Protein AF-X1KS24-F1 (afdb_monomer)

Solvent-acce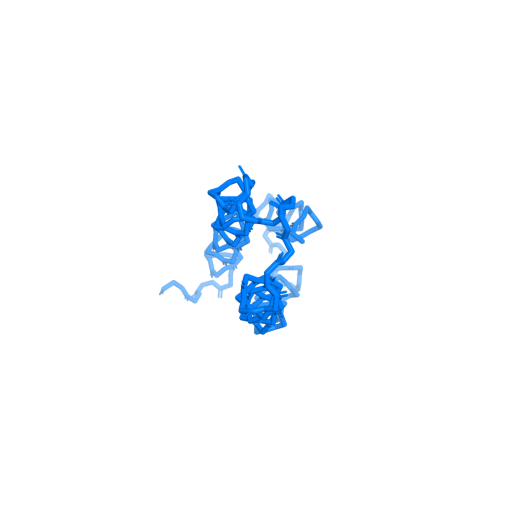ssible surface area (backbone atoms only — not comparable to full-atom values): 4399 Å² total; per-residue (Å²): 90,72,66,37,40,54,37,16,53,50,12,52,79,68,65,34,47,70,49,10,48,56,36,49,69,47,47,64,60,52,53,52,46,51,55,50,52,50,53,53,50,52,51,39,48,76,76,60,39,61,70,52,61,79,42,42,68,61,56,54,49,51,54,49,52,52,49,51,53,38,50,54,20,31,54,48,12,29,54,58,64,70,68,111

Foldseek 3Di:
DVQLLVLLVVCLVVLPLVSLVVLLVCLVVLVVVLVVQVVVLVVCVVVPVPVSVVCVVVSNVVSVVVNVSSVVSNVSSCVSNVND

Secondary structure (DSSP, 8-state):
-HHHHHHHHHHHHHT-HHHHHHHHHHHHHHHHHHHHHHHHHHHHHHTT-HHHHHTHHHHHHHHHHHHHHHHHHHHHHHHHHT--

Mean predicted aligned error: 2.45 Å

Nearest PDB structures (foldseek):
  2i0m-assembly1_A  TM=8.860E-01  e=1.265E-01  Streptococcus pneumoniae TIGR4
  8fkj-assembly1_R  TM=6.973E-01  e=2.646E+00  Saccharomyces cerevisiae
  7tkq-assembly1_6  TM=6.605E-01  e=2.646E+00  Saccharomyces cerevisiae
  7tkg-assembly1_5  TM=6.454E-01  e=2.354E+00  Saccharomyces cerevisiae
  7tk2-assembly1_8  TM=6.387E-01  e=2.496E+00  Saccharomyces cerevisiae

Structure (mmCIF, N/CA/C/O backbone):
data_AF-X1KS24-F1
#
_entry.id   AF-X1KS24-F1
#
loop_
_atom_site.group_PDB
_atom_site.id
_atom_site.type_symbol
_atom_site.label_atom_id
_atom_site.label_alt_id
_atom_site.label_comp_id
_atom_site.label_asym_id
_atom_site.label_entity_id
_atom_site.label_seq_id
_atom_site.pdbx_PDB_ins_code
_atom_site.Cartn_x
_atom_site.Cartn_y
_atom_site.Cartn_z
_atom_site.occupancy
_atom_site.B_iso_or_equiv
_atom_site.auth_seq_id
_atom_site.auth_comp_id
_atom_site.auth_asym_id
_atom_site.auth_atom_id
_atom_site.pdbx_PDB_model_num
ATOM 1 N N . ILE A 1 1 ? -5.507 -2.958 -1.293 1.00 95.50 1 ILE A N 1
ATOM 2 C CA . ILE A 1 1 ? -5.524 -1.494 -1.033 1.00 95.50 1 ILE A CA 1
ATOM 3 C C . ILE A 1 1 ? -6.947 -0.957 -0.949 1.00 95.50 1 ILE A C 1
ATOM 5 O O . ILE A 1 1 ? -7.332 -0.593 0.147 1.00 95.50 1 ILE A O 1
ATOM 9 N N . TYR A 1 2 ? -7.757 -0.979 -2.020 1.00 97.12 2 TYR A N 1
ATOM 10 C CA . TYR A 1 2 ? -9.160 -0.515 -1.963 1.00 97.12 2 TYR A CA 1
ATOM 11 C C . TYR A 1 2 ? -9.962 -1.139 -0.805 1.00 97.12 2 TYR A C 1
ATOM 13 O O . TYR A 1 2 ? -10.576 -0.423 -0.020 1.00 97.12 2 TYR A O 1
ATOM 21 N N . ASN A 1 3 ? -9.870 -2.463 -0.630 1.00 97.69 3 ASN A N 1
ATOM 22 C CA . ASN A 1 3 ? -10.529 -3.151 0.484 1.00 97.69 3 ASN A CA 1
ATOM 23 C C . ASN A 1 3 ? -10.024 -2.689 1.859 1.00 97.69 3 ASN A C 1
ATOM 25 O O . ASN A 1 3 ? -10.828 -2.557 2.771 1.00 97.69 3 ASN A O 1
ATOM 29 N N . ASN A 1 4 ? -8.725 -2.405 2.010 1.00 98.00 4 ASN A N 1
ATOM 30 C CA . ASN A 1 4 ? -8.177 -1.892 3.270 1.00 98.00 4 ASN A CA 1
ATOM 31 C C . ASN A 1 4 ? -8.687 -0.485 3.565 1.00 98.00 4 ASN A C 1
ATOM 33 O O . ASN A 1 4 ? -9.065 -0.220 4.696 1.00 98.00 4 ASN A O 1
ATOM 37 N N . LEU A 1 5 ? -8.764 0.380 2.552 1.00 98.44 5 LEU A N 1
ATOM 38 C CA . LEU A 1 5 ? -9.330 1.718 2.700 1.00 98.44 5 LEU A CA 1
ATOM 39 C C . LEU A 1 5 ? -10.803 1.651 3.116 1.00 98.44 5 LEU A C 1
ATOM 41 O O . LEU A 1 5 ? -11.202 2.273 4.097 1.00 98.44 5 LEU A O 1
ATOM 45 N N . ARG A 1 6 ? -11.604 0.845 2.409 1.00 98.56 6 ARG A N 1
ATOM 46 C CA . ARG A 1 6 ? -13.026 0.659 2.724 1.00 98.56 6 ARG A CA 1
ATOM 47 C C . ARG A 1 6 ? -13.223 0.091 4.132 1.00 98.56 6 ARG A C 1
ATOM 49 O O . ARG A 1 6 ? -14.069 0.588 4.869 1.00 98.56 6 ARG A O 1
ATOM 56 N N . SER A 1 7 ? -12.438 -0.917 4.509 1.00 98.50 7 SER A N 1
ATOM 57 C CA . SER A 1 7 ? -12.490 -1.523 5.842 1.00 98.50 7 SER A CA 1
ATOM 58 C C . SER A 1 7 ? -12.007 -0.572 6.934 1.00 98.50 7 SER A C 1
ATOM 60 O O . SER A 1 7 ? -12.604 -0.554 7.998 1.00 98.50 7 SER A O 1
ATOM 62 N N . ALA A 1 8 ? -10.984 0.251 6.692 1.00 98.62 8 ALA A N 1
ATOM 63 C CA . ALA A 1 8 ? -10.509 1.235 7.665 1.00 98.62 8 ALA A CA 1
ATOM 64 C C . ALA A 1 8 ? -11.573 2.304 7.951 1.00 98.62 8 ALA A C 1
ATOM 66 O O . ALA A 1 8 ? -11.843 2.610 9.109 1.00 98.62 8 ALA A O 1
ATOM 67 N N . ILE A 1 9 ? -12.229 2.817 6.903 1.00 98.56 9 ILE A N 1
ATOM 68 C CA . ILE A 1 9 ? -13.340 3.772 7.035 1.00 98.56 9 ILE A CA 1
ATOM 69 C C . ILE A 1 9 ? -14.516 3.130 7.782 1.00 98.56 9 ILE A C 1
ATOM 71 O O . ILE A 1 9 ? -15.059 3.734 8.704 1.00 98.56 9 ILE A O 1
ATOM 75 N N . GLY A 1 10 ? -14.891 1.898 7.417 1.00 98.62 10 GLY A N 1
ATOM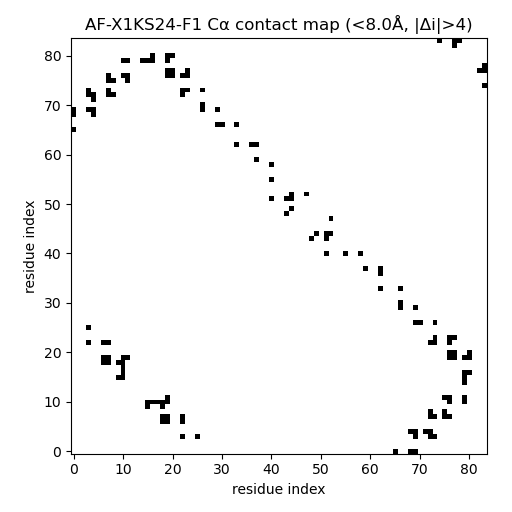 76 C CA . GLY A 1 10 ? -15.965 1.161 8.090 1.00 98.62 10 GLY A CA 1
ATOM 77 C C . GLY A 1 10 ? -15.660 0.884 9.564 1.00 98.62 10 GLY A C 1
ATOM 78 O O . GLY A 1 10 ? -16.503 1.131 10.423 1.00 98.62 10 GLY A O 1
ATOM 79 N N . ALA A 1 11 ? -14.436 0.445 9.862 1.00 98.62 11 ALA A N 1
ATOM 80 C CA . ALA A 1 11 ? -13.971 0.200 11.220 1.00 98.62 11 ALA A CA 1
ATOM 81 C C . ALA A 1 11 ? -14.008 1.471 12.070 1.00 98.62 11 ALA A C 1
ATOM 83 O O . ALA A 1 11 ? -14.451 1.428 13.211 1.00 98.62 11 ALA A O 1
ATOM 84 N N . PHE A 1 12 ? -13.599 2.609 11.505 1.00 98.44 12 PHE A N 1
ATOM 85 C CA . PHE A 1 12 ? -13.652 3.894 12.193 1.00 98.44 12 PHE A CA 1
ATOM 86 C C . PHE A 1 12 ? -15.088 4.348 12.470 1.00 98.44 12 PHE A C 1
ATOM 88 O O . PHE A 1 12 ? -15.416 4.695 13.603 1.00 98.44 12 PHE A O 1
ATOM 95 N N . ALA A 1 13 ? -15.967 4.292 11.466 1.00 98.50 13 ALA A N 1
ATOM 96 C CA . ALA A 1 13 ? -17.360 4.715 11.608 1.00 98.50 13 ALA A CA 1
ATOM 97 C C . ALA A 1 13 ? -18.139 3.882 12.641 1.00 98.50 13 ALA A C 1
ATOM 99 O O . ALA A 1 13 ? -19.003 4.413 13.332 1.00 98.50 13 ALA A O 1
ATOM 100 N N . LEU A 1 14 ? -17.829 2.586 12.749 1.00 98.25 14 LEU A N 1
ATOM 101 C CA . LEU A 1 14 ? -18.529 1.643 13.629 1.00 98.25 14 LEU A CA 1
ATOM 102 C C . LEU A 1 14 ? -17.772 1.323 14.924 1.00 98.25 14 LEU A C 1
ATOM 104 O O . LEU A 1 14 ? -18.262 0.528 15.721 1.00 98.25 14 LEU A O 1
ATOM 108 N N . GLN A 1 15 ? -16.581 1.897 15.122 1.00 97.69 15 GLN A N 1
ATOM 109 C CA . GLN A 1 15 ? -15.656 1.528 16.204 1.00 97.69 15 GLN A CA 1
ATOM 110 C C . GLN A 1 15 ? -15.354 0.012 16.247 1.00 97.69 15 GLN A C 1
ATOM 112 O O . GLN A 1 15 ? -15.155 -0.582 17.307 1.00 97.69 15 GLN A O 1
ATOM 117 N N . ASP A 1 16 ? -15.316 -0.638 15.079 1.00 98.56 16 ASP A N 1
ATOM 118 C CA . ASP A 1 16 ? -15.099 -2.082 14.963 1.00 98.56 16 ASP A CA 1
ATOM 119 C C . ASP A 1 16 ? -13.602 -2.416 15.028 1.00 98.56 16 ASP A C 1
ATOM 121 O O . ASP A 1 16 ? -12.870 -2.381 14.032 1.00 98.56 16 ASP A O 1
ATOM 125 N N . GLN A 1 17 ? -13.151 -2.804 16.221 1.00 98.31 17 GLN A N 1
ATOM 126 C CA . GLN A 1 17 ? -11.762 -3.190 16.463 1.00 98.31 17 GLN A CA 1
ATOM 127 C C . GLN A 1 17 ? -11.322 -4.432 15.682 1.00 98.31 17 GLN A C 1
ATOM 129 O O . GLN A 1 17 ? -10.154 -4.531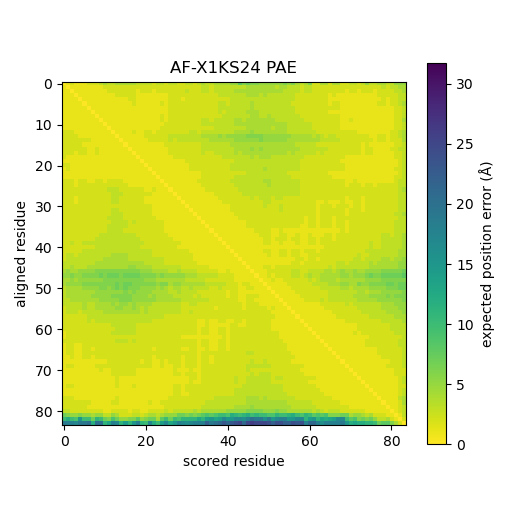 15.305 1.00 98.31 17 GLN A O 1
ATOM 134 N N . ARG A 1 18 ? -12.223 -5.383 15.403 1.00 98.19 18 ARG A N 1
ATOM 135 C CA . ARG A 1 18 ? -11.866 -6.595 14.647 1.00 98.19 18 ARG A CA 1
ATOM 136 C C . ARG A 1 18 ? -11.618 -6.252 13.187 1.00 98.19 18 ARG A C 1
ATOM 138 O O . ARG A 1 18 ? -10.676 -6.764 12.584 1.00 98.19 18 ARG A O 1
ATOM 145 N N . MET A 1 19 ? -12.449 -5.384 12.614 1.00 98.44 19 MET A N 1
ATOM 146 C CA . MET A 1 19 ? -12.262 -4.892 11.252 1.00 98.44 19 MET A CA 1
ATOM 147 C C . MET A 1 19 ? -10.990 -4.046 11.133 1.00 98.44 19 MET A C 1
ATOM 149 O O . MET A 1 19 ? -10.233 -4.237 10.181 1.00 98.44 19 MET A O 1
ATOM 153 N N . ALA A 1 20 ? -10.710 -3.186 12.117 1.00 98.56 20 ALA A N 1
ATOM 154 C CA . ALA A 1 20 ? -9.459 -2.434 12.181 1.00 98.56 20 ALA A CA 1
ATOM 155 C C . ALA A 1 20 ? -8.238 -3.364 12.265 1.00 98.56 20 ALA A C 1
ATOM 157 O O . ALA A 1 20 ? -7.300 -3.215 11.483 1.00 98.56 20 ALA A O 1
ATOM 158 N N . GLN A 1 21 ? -8.268 -4.376 13.137 1.00 98.44 21 GLN A N 1
ATOM 159 C CA . GLN A 1 21 ? -7.158 -5.320 13.277 1.00 98.44 21 GLN A CA 1
ATOM 160 C C . GLN A 1 21 ? -6.867 -6.056 11.962 1.00 98.44 21 GLN A C 1
ATOM 162 O O . GLN A 1 21 ? -5.711 -6.140 11.562 1.00 98.44 21 GLN A O 1
ATOM 167 N N . LYS A 1 22 ? -7.897 -6.458 11.205 1.00 98.00 22 LYS A N 1
ATOM 168 C CA . LYS A 1 22 ? -7.704 -7.042 9.865 1.00 98.00 22 LYS A CA 1
ATOM 169 C C . LYS A 1 22 ? -6.971 -6.108 8.901 1.00 98.00 22 LYS A C 1
ATOM 171 O O . LYS A 1 22 ? -6.207 -6.586 8.071 1.00 98.00 22 LYS A O 1
ATOM 176 N N . VAL A 1 23 ? -7.201 -4.794 8.971 1.00 98.44 23 VAL A N 1
ATOM 177 C CA . VAL A 1 23 ? -6.470 -3.818 8.142 1.00 98.44 23 VAL A CA 1
ATOM 178 C C . VAL A 1 23 ? -5.006 -3.726 8.574 1.00 98.44 23 VAL A C 1
ATOM 180 O O . VAL A 1 23 ? -4.125 -3.683 7.715 1.00 98.44 23 VAL A O 1
ATOM 183 N N . ILE A 1 24 ? -4.746 -3.733 9.885 1.00 98.44 24 ILE A N 1
ATOM 184 C CA . ILE A 1 24 ? -3.394 -3.719 10.463 1.00 98.44 24 ILE A CA 1
ATOM 185 C C . ILE A 1 24 ? -2.606 -4.950 10.001 1.00 98.44 24 ILE A C 1
ATOM 187 O O . ILE A 1 24 ? -1.496 -4.807 9.493 1.00 98.44 24 ILE A O 1
ATOM 191 N N . ASP A 1 25 ? -3.208 -6.137 10.078 1.00 97.94 25 ASP A N 1
ATOM 192 C CA . ASP A 1 25 ? -2.563 -7.410 9.730 1.00 97.94 25 ASP A CA 1
ATOM 193 C C . ASP A 1 25 ? -2.177 -7.498 8.239 1.00 97.94 25 ASP A C 1
ATOM 195 O O . ASP A 1 25 ? -1.266 -8.227 7.857 1.00 97.94 25 ASP A O 1
ATOM 199 N N . GLN A 1 26 ? -2.833 -6.725 7.366 1.00 97.81 26 GLN A N 1
ATOM 200 C CA . GLN A 1 26 ? -2.505 -6.672 5.936 1.00 97.81 26 GLN A CA 1
ATOM 201 C C . GLN A 1 26 ? -1.265 -5.823 5.617 1.00 97.81 26 GLN A C 1
ATOM 203 O O . GLN A 1 26 ? -0.802 -5.835 4.472 1.00 97.81 26 GLN A O 1
ATOM 208 N N . LYS A 1 27 ? -0.734 -5.062 6.583 1.00 95.12 27 LYS A N 1
ATOM 209 C CA . LYS A 1 27 ? 0.398 -4.149 6.369 1.00 95.12 27 LYS A CA 1
ATOM 210 C C . LYS A 1 27 ? 1.628 -4.879 5.837 1.00 95.12 27 LYS A C 1
ATOM 212 O O . LYS A 1 27 ? 2.140 -4.494 4.790 1.00 95.12 27 LYS A O 1
ATOM 217 N N . GLU A 1 28 ? 2.050 -5.942 6.514 1.00 96.56 28 GLU A N 1
ATOM 218 C CA . GLU A 1 28 ? 3.271 -6.678 6.171 1.00 96.56 28 GLU A CA 1
ATOM 219 C C . GLU A 1 28 ? 3.200 -7.271 4.758 1.00 96.56 2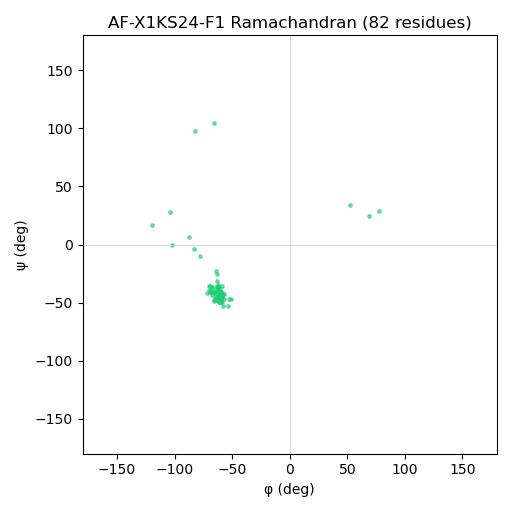8 GLU A C 1
ATOM 221 O O . GLU A 1 28 ? 4.124 -7.124 3.957 1.00 96.56 28 GLU A O 1
ATOM 226 N N . TYR A 1 29 ? 2.056 -7.861 4.404 1.00 97.62 29 TYR A N 1
ATOM 227 C CA . TYR A 1 29 ? 1.836 -8.379 3.058 1.00 97.62 29 TYR A CA 1
ATOM 228 C C . TYR A 1 29 ? 1.959 -7.278 1.993 1.00 97.62 29 TYR A C 1
ATOM 230 O O . TYR A 1 29 ? 2.634 -7.472 0.980 1.00 97.62 29 TYR A O 1
ATOM 238 N N . ILE A 1 30 ? 1.356 -6.107 2.216 1.00 97.31 30 ILE A N 1
ATOM 239 C CA . ILE A 1 30 ? 1.394 -5.002 1.248 1.00 97.31 30 ILE A CA 1
ATOM 240 C C . ILE A 1 30 ? 2.795 -4.388 1.144 1.00 97.31 30 ILE A C 1
ATOM 242 O O . ILE A 1 30 ? 3.216 -4.049 0.037 1.00 97.31 30 ILE A O 1
ATOM 246 N N . ASP A 1 31 ? 3.537 -4.305 2.247 1.00 97.00 31 ASP A N 1
ATOM 247 C CA . ASP A 1 31 ? 4.941 -3.878 2.250 1.00 97.00 31 ASP A CA 1
ATOM 248 C C . ASP A 1 31 ? 5.804 -4.849 1.435 1.00 97.00 31 ASP A C 1
ATOM 250 O O . ASP A 1 31 ? 6.563 -4.437 0.558 1.00 97.00 31 ASP A O 1
ATOM 254 N N . SER A 1 32 ? 5.619 -6.157 1.636 1.00 98.06 32 SER A N 1
ATOM 255 C CA . SER A 1 32 ? 6.328 -7.180 0.859 1.00 98.06 32 SER A CA 1
ATOM 256 C C . SER A 1 32 ? 6.011 -7.096 -0.642 1.00 98.06 32 SER A C 1
ATOM 258 O O . SER A 1 32 ? 6.894 -7.268 -1.492 1.00 98.06 32 SER A O 1
ATOM 260 N N . LEU A 1 33 ? 4.754 -6.789 -0.983 1.00 97.81 33 LEU A N 1
ATOM 261 C CA . LEU A 1 33 ? 4.302 -6.659 -2.360 1.00 97.81 33 LEU A CA 1
ATOM 262 C C . LEU A 1 33 ? 4.912 -5.423 -3.029 1.00 97.81 33 LEU A C 1
ATOM 264 O O . LEU A 1 33 ? 5.337 -5.511 -4.180 1.00 97.81 33 LEU A O 1
ATOM 268 N N . GLU A 1 34 ? 5.006 -4.301 -2.319 1.00 97.81 34 GLU A N 1
ATOM 269 C CA . GLU A 1 34 ? 5.661 -3.085 -2.807 1.00 97.81 34 GLU A CA 1
ATOM 270 C C . GLU A 1 34 ? 7.137 -3.341 -3.151 1.00 97.81 34 GLU A C 1
ATOM 272 O O . GLU A 1 34 ? 7.561 -3.070 -4.281 1.00 97.81 34 GLU A O 1
ATOM 277 N N . ILE A 1 35 ? 7.880 -3.993 -2.251 1.00 98.19 35 ILE A N 1
ATOM 278 C CA . ILE A 1 35 ? 9.277 -4.386 -2.483 1.00 98.19 35 ILE A CA 1
ATOM 279 C C . ILE A 1 35 ? 9.386 -5.301 -3.709 1.00 98.19 35 ILE A C 1
ATOM 281 O O . ILE A 1 35 ? 10.250 -5.104 -4.572 1.00 98.19 35 ILE A O 1
ATOM 285 N N . LYS A 1 36 ? 8.506 -6.304 -3.821 1.00 98.56 36 LYS A N 1
ATOM 286 C CA . LYS A 1 36 ? 8.494 -7.241 -4.952 1.00 98.56 36 LYS A CA 1
ATOM 287 C C . LYS A 1 36 ? 8.236 -6.525 -6.280 1.00 98.56 36 LYS A C 1
ATOM 289 O O . LYS A 1 36 ? 8.922 -6.806 -7.265 1.00 98.56 36 LYS A O 1
ATOM 294 N N . LEU A 1 37 ? 7.279 -5.599 -6.318 1.00 98.50 37 LEU A N 1
ATOM 295 C CA . LEU A 1 37 ? 6.933 -4.848 -7.525 1.00 98.50 37 LEU A CA 1
ATOM 296 C C . LEU A 1 37 ? 8.075 -3.928 -7.967 1.00 98.50 37 LEU A C 1
ATOM 298 O O . LEU A 1 37 ? 8.398 -3.901 -9.156 1.00 98.50 37 LEU A O 1
ATOM 302 N N . ARG A 1 38 ? 8.749 -3.256 -7.025 1.00 98.44 38 ARG A N 1
ATOM 303 C CA . ARG A 1 38 ? 9.947 -2.459 -7.330 1.00 98.44 38 ARG A CA 1
ATOM 304 C C . ARG A 1 38 ? 11.074 -3.303 -7.898 1.00 98.44 38 ARG A C 1
ATOM 306 O O . ARG A 1 38 ? 11.612 -2.961 -8.946 1.00 98.44 38 ARG A O 1
ATOM 313 N N . LYS A 1 39 ? 11.405 -4.425 -7.249 1.00 98.50 39 LYS A N 1
ATOM 314 C CA . LYS A 1 39 ? 12.448 -5.346 -7.729 1.00 98.50 39 LYS A CA 1
ATOM 315 C C . LYS A 1 39 ? 12.127 -5.868 -9.126 1.00 98.50 39 LYS A C 1
ATOM 317 O O . LYS A 1 39 ? 12.998 -5.886 -9.990 1.00 98.50 39 LYS A O 1
ATOM 322 N N . SER A 1 40 ? 10.869 -6.234 -9.369 1.00 98.38 40 SER A N 1
ATOM 323 C CA . SER A 1 40 ? 10.410 -6.653 -10.694 1.00 98.38 40 SER A CA 1
ATOM 324 C C . SER A 1 40 ? 10.588 -5.544 -11.735 1.00 98.38 40 SER A C 1
ATOM 326 O O . SER A 1 40 ? 11.068 -5.818 -12.833 1.00 98.38 40 SER A O 1
ATOM 328 N N . HIS A 1 41 ? 10.249 -4.295 -11.402 1.00 98.31 41 HIS A N 1
ATOM 329 C CA . HIS A 1 41 ? 10.440 -3.164 -12.306 1.00 98.31 41 HIS A CA 1
ATOM 330 C C . HIS A 1 41 ? 11.923 -2.900 -12.600 1.00 98.31 41 HIS A C 1
ATOM 332 O O . HIS A 1 41 ? 12.292 -2.812 -13.767 1.00 98.31 41 HIS A O 1
ATOM 338 N N . ILE A 1 42 ? 12.780 -2.882 -11.575 1.00 98.19 42 ILE A N 1
ATOM 339 C CA . ILE A 1 42 ? 14.237 -2.738 -11.730 1.00 98.19 42 ILE A CA 1
ATOM 340 C C . ILE A 1 42 ? 14.8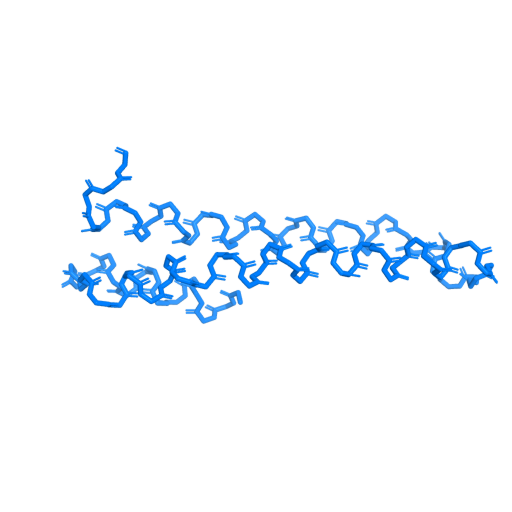00 -3.846 -12.626 1.00 98.19 42 ILE A C 1
ATOM 342 O O . ILE A 1 42 ? 15.580 -3.567 -13.529 1.00 98.19 42 ILE A O 1
ATOM 346 N N . ASN A 1 43 ? 14.355 -5.094 -12.451 1.00 98.50 43 ASN A N 1
ATOM 347 C CA . ASN A 1 43 ? 14.786 -6.189 -13.316 1.00 98.50 43 ASN A CA 1
ATOM 348 C C . ASN A 1 43 ? 14.405 -5.954 -14.789 1.00 98.50 43 ASN A C 1
ATOM 350 O O . ASN A 1 43 ? 15.221 -6.200 -15.672 1.00 98.50 43 ASN A O 1
ATOM 354 N N . ARG A 1 44 ? 13.200 -5.427 -15.065 1.00 98.31 44 ARG A N 1
ATOM 355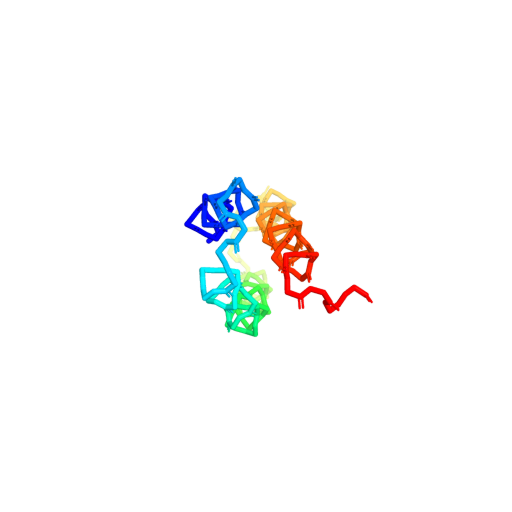 C CA . ARG A 1 44 ? 12.796 -5.052 -16.434 1.00 98.31 44 ARG A CA 1
ATOM 356 C C . ARG A 1 44 ? 13.676 -3.945 -17.018 1.00 98.31 44 ARG A C 1
ATOM 358 O O . ARG A 1 44 ? 13.955 -3.973 -18.213 1.00 98.31 44 ARG A O 1
ATOM 365 N N . LEU A 1 45 ? 14.118 -2.993 -16.195 1.00 98.19 45 LEU A N 1
ATOM 366 C CA . LEU A 1 45 ? 15.052 -1.948 -16.624 1.00 98.19 45 LEU A CA 1
ATOM 367 C C . LEU A 1 45 ? 16.437 -2.529 -16.942 1.00 98.19 45 LEU A C 1
ATOM 369 O O . LEU A 1 45 ? 16.994 -2.201 -17.987 1.00 98.19 45 LEU A O 1
ATOM 373 N N . ASN A 1 46 ? 16.945 -3.431 -16.097 1.00 98.25 46 ASN A N 1
ATOM 374 C CA . ASN A 1 46 ? 18.261 -4.056 -16.263 1.00 98.25 46 ASN A CA 1
ATOM 375 C C . ASN A 1 46 ? 18.370 -4.891 -17.546 1.00 98.25 46 ASN A C 1
ATOM 377 O O . ASN A 1 46 ? 19.421 -4.892 -18.177 1.00 98.25 46 ASN A O 1
ATOM 381 N N . ILE A 1 47 ? 17.295 -5.577 -17.950 1.00 98.19 47 ILE A N 1
ATOM 382 C CA . ILE A 1 47 ? 17.262 -6.355 -19.203 1.00 98.19 47 ILE A CA 1
ATOM 383 C C . ILE A 1 47 ? 16.846 -5.518 -20.428 1.00 98.19 47 ILE A C 1
ATOM 385 O O . ILE A 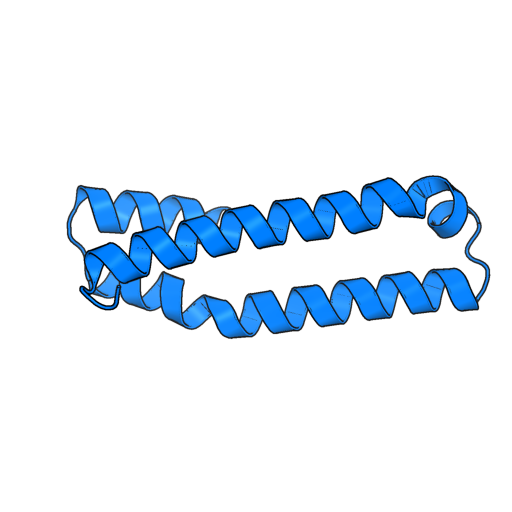1 47 ? 16.643 -6.071 -21.504 1.00 98.19 47 ILE A O 1
ATOM 389 N N . GLY A 1 48 ? 16.688 -4.198 -20.276 1.00 97.31 48 GLY A N 1
ATOM 390 C CA . GLY A 1 48 ? 16.460 -3.285 -21.398 1.00 97.31 48 GLY A CA 1
ATOM 391 C C . GLY A 1 48 ? 15.039 -3.268 -21.970 1.00 97.31 48 GLY A C 1
ATOM 392 O O . GLY A 1 48 ? 14.873 -2.975 -23.151 1.00 97.31 48 GLY A O 1
ATOM 393 N N . VAL A 1 49 ? 13.995 -3.561 -21.180 1.00 98.19 49 VAL A N 1
ATOM 394 C CA . VAL A 1 49 ? 12.606 -3.479 -21.675 1.00 98.19 49 VAL A CA 1
ATOM 395 C C . VAL A 1 49 ? 12.248 -2.024 -22.003 1.00 98.19 49 VAL A C 1
ATOM 397 O O . VAL A 1 49 ? 11.946 -1.233 -21.106 1.00 98.19 49 VAL A O 1
ATOM 400 N N . GLU A 1 50 ? 12.212 -1.691 -23.294 1.00 97.62 50 GLU A N 1
ATOM 401 C CA . GLU A 1 50 ? 12.026 -0.328 -23.815 1.00 97.62 50 GLU A CA 1
ATOM 402 C C . GLU A 1 50 ? 10.784 0.377 -23.240 1.00 97.62 50 GLU A C 1
ATOM 404 O O . GLU A 1 50 ? 10.864 1.505 -22.752 1.00 97.62 50 GLU A O 1
ATOM 409 N N . LEU A 1 51 ? 9.631 -0.305 -23.213 1.00 96.75 51 LEU A N 1
ATOM 410 C CA . LEU A 1 51 ? 8.403 0.255 -22.637 1.00 96.75 51 LEU A CA 1
ATOM 411 C C . LEU A 1 51 ? 8.548 0.559 -21.140 1.00 96.75 51 LEU A C 1
ATOM 413 O O . LEU A 1 51 ? 8.023 1.567 -20.672 1.00 96.75 51 LEU A O 1
ATOM 417 N N . SER A 1 52 ? 9.270 -0.278 -20.385 1.00 97.50 52 SER A N 1
ATOM 418 C CA . SER A 1 52 ? 9.508 -0.033 -18.954 1.00 97.50 52 SER A CA 1
ATOM 419 C C . SER A 1 52 ? 10.437 1.158 -18.737 1.00 97.50 52 SER A C 1
ATOM 421 O O . SER A 1 52 ? 10.213 1.915 -17.800 1.00 97.50 52 SER A O 1
ATOM 423 N N . GLN A 1 53 ? 11.429 1.368 -19.607 1.00 97.62 53 GLN A N 1
ATOM 424 C CA . GLN A 1 53 ? 12.301 2.545 -19.552 1.00 97.62 53 GLN A CA 1
ATOM 425 C C . GLN A 1 53 ? 11.516 3.831 -19.840 1.00 97.62 53 GLN A C 1
ATOM 427 O O . GLN A 1 53 ? 11.569 4.773 -19.052 1.00 97.62 53 GLN A O 1
ATOM 432 N N . LYS A 1 54 ? 10.709 3.839 -20.911 1.00 98.38 54 LYS A N 1
ATOM 433 C CA . LYS A 1 54 ? 9.880 4.990 -21.315 1.00 98.38 54 LYS A CA 1
ATOM 434 C C . LYS A 1 54 ? 8.808 5.371 -20.288 1.00 98.38 54 LYS A C 1
ATOM 436 O O . LYS A 1 54 ? 8.376 6.517 -20.258 1.00 98.38 54 LYS A O 1
ATOM 441 N N . THR A 1 55 ? 8.368 4.427 -19.453 1.00 98.12 55 THR A N 1
ATOM 442 C CA . THR A 1 55 ? 7.257 4.616 -18.497 1.00 98.12 55 THR A CA 1
ATOM 443 C C . THR A 1 55 ? 7.662 4.424 -17.031 1.00 98.12 55 THR A C 1
ATOM 445 O O . THR A 1 55 ? 6.797 4.246 -16.169 1.00 98.12 55 THR A O 1
ATOM 448 N N . SER A 1 56 ? 8.965 4.450 -16.732 1.00 97.81 56 SER A N 1
ATOM 449 C CA . SER A 1 56 ? 9.512 4.137 -15.403 1.00 97.81 56 SER A CA 1
ATOM 450 C C . SER A 1 56 ? 8.934 5.024 -14.295 1.00 97.81 56 SER A C 1
ATOM 452 O O . SER A 1 56 ? 8.444 4.512 -13.286 1.00 97.81 56 SER A O 1
ATOM 454 N N . GLY A 1 57 ? 8.882 6.343 -14.523 1.00 97.94 57 GLY A N 1
ATOM 455 C CA . GLY A 1 57 ? 8.321 7.296 -13.559 1.00 97.94 57 GLY A CA 1
ATOM 456 C C . GLY A 1 57 ? 6.897 6.926 -13.134 1.00 97.94 57 GLY A C 1
ATOM 457 O O . GLY A 1 57 ? 6.643 6.702 -11.955 1.00 97.94 57 GLY A O 1
ATOM 458 N N . VAL A 1 58 ? 6.001 6.713 -14.103 1.00 98.00 58 VAL A N 1
ATOM 459 C CA . VAL A 1 58 ? 4.593 6.359 -13.839 1.00 98.00 58 VAL A CA 1
ATOM 460 C C . VAL A 1 58 ? 4.458 5.027 -13.092 1.00 98.00 58 VAL A C 1
ATOM 462 O O . VAL A 1 58 ? 3.605 4.900 -12.215 1.00 98.00 58 VAL A O 1
ATOM 465 N N . HIS A 1 59 ? 5.299 4.032 -13.391 1.00 97.81 59 HIS A N 1
ATOM 466 C CA . HIS A 1 59 ? 5.293 2.760 -12.659 1.00 97.81 59 HIS A CA 1
ATOM 467 C C . HIS A 1 59 ? 5.624 2.951 -11.178 1.00 97.81 59 HIS A C 1
ATOM 469 O O . HIS A 1 59 ? 4.940 2.404 -10.309 1.00 97.81 59 HIS A O 1
ATOM 475 N N . LEU A 1 60 ? 6.685 3.707 -10.891 1.00 98.19 60 LEU A N 1
ATOM 476 C CA . LEU A 1 60 ? 7.138 3.949 -9.526 1.00 98.19 60 LEU A CA 1
ATOM 477 C C . LEU A 1 60 ? 6.164 4.849 -8.761 1.00 98.19 60 LEU A C 1
ATOM 479 O O . LEU A 1 60 ? 5.875 4.571 -7.597 1.00 98.19 60 LEU A O 1
ATOM 483 N N . ASP A 1 61 ? 5.603 5.860 -9.421 1.00 98.50 61 ASP A N 1
ATOM 484 C CA . ASP A 1 61 ? 4.593 6.745 -8.844 1.00 98.50 61 ASP A CA 1
ATOM 485 C C . ASP A 1 61 ? 3.318 5.987 -8.482 1.00 98.50 61 ASP A C 1
ATOM 487 O O . ASP A 1 61 ? 2.781 6.166 -7.388 1.00 98.50 61 ASP A O 1
ATOM 491 N N . LEU A 1 62 ? 2.864 5.072 -9.343 1.00 98.12 62 LEU A N 1
ATOM 492 C CA . LEU A 1 62 ? 1.698 4.247 -9.049 1.00 98.12 62 LEU A CA 1
ATOM 493 C C . LEU A 1 62 ? 1.931 3.375 -7.809 1.00 98.12 62 LEU A C 1
ATOM 495 O O . LEU A 1 62 ? 1.077 3.333 -6.923 1.00 98.12 62 LEU A O 1
ATOM 499 N N . ILE A 1 63 ? 3.094 2.724 -7.708 1.00 98.19 63 ILE A N 1
ATOM 500 C CA . ILE A 1 63 ? 3.467 1.933 -6.525 1.00 98.19 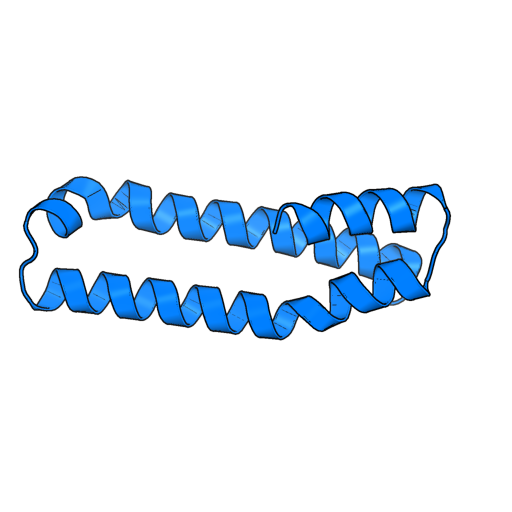63 ILE A CA 1
ATOM 501 C C . ILE A 1 63 ? 3.491 2.823 -5.271 1.00 98.19 63 ILE A C 1
ATOM 503 O O . ILE A 1 63 ? 2.913 2.449 -4.248 1.00 98.19 63 ILE A O 1
ATOM 507 N N . ASN A 1 64 ? 4.092 4.015 -5.356 1.00 97.69 64 ASN A N 1
ATOM 508 C CA . ASN A 1 64 ? 4.157 4.982 -4.256 1.00 97.69 64 ASN A CA 1
ATOM 509 C C . ASN A 1 64 ? 2.766 5.410 -3.774 1.00 97.69 64 ASN A C 1
ATOM 511 O O . ASN A 1 64 ? 2.488 5.391 -2.576 1.00 97.69 64 ASN A O 1
ATOM 515 N N . ILE A 1 65 ? 1.882 5.801 -4.693 1.00 98.38 65 ILE A N 1
ATOM 516 C CA . ILE A 1 65 ? 0.530 6.274 -4.364 1.00 98.38 65 ILE A CA 1
ATOM 517 C C . ILE A 1 65 ? -0.276 5.151 -3.713 1.00 98.38 65 ILE A C 1
ATOM 519 O O . ILE A 1 65 ? -0.905 5.351 -2.674 1.00 98.38 65 ILE A O 1
ATOM 523 N N . LEU A 1 66 ? -0.209 3.949 -4.283 1.00 98.12 66 LEU A N 1
ATOM 524 C CA . LEU A 1 66 ? -0.862 2.760 -3.750 1.00 98.12 66 LEU A CA 1
ATOM 525 C C . LEU A 1 66 ? -0.380 2.432 -2.327 1.00 98.12 66 LEU A C 1
ATOM 527 O O . LEU A 1 66 ? -1.200 2.191 -1.434 1.00 98.12 66 LEU A O 1
ATOM 531 N N . LYS A 1 67 ? 0.933 2.494 -2.090 1.00 97.56 67 LYS A N 1
ATOM 532 C CA . LYS A 1 67 ? 1.524 2.323 -0.761 1.00 97.56 67 LYS A CA 1
ATOM 533 C C . LYS A 1 67 ? 1.000 3.364 0.229 1.00 97.56 67 LYS A C 1
ATOM 535 O O . LYS A 1 67 ? 0.520 2.991 1.297 1.00 97.56 67 LYS A O 1
ATOM 540 N N . ARG A 1 68 ? 1.014 4.645 -0.152 1.00 98.31 68 ARG A N 1
ATOM 541 C CA . ARG A 1 68 ? 0.552 5.762 0.689 1.00 98.31 68 ARG A CA 1
ATOM 542 C C . ARG A 1 68 ? -0.918 5.633 1.083 1.00 98.31 68 ARG A C 1
ATOM 544 O O . ARG A 1 68 ? -1.250 5.824 2.247 1.00 98.31 68 ARG A O 1
ATOM 551 N N . ILE A 1 69 ? -1.795 5.255 0.149 1.00 98.31 69 ILE A N 1
ATOM 552 C CA . ILE A 1 69 ? -3.215 4.999 0.456 1.00 98.31 69 ILE A CA 1
ATOM 553 C C . ILE A 1 69 ? -3.342 3.887 1.504 1.00 98.31 69 ILE A C 1
ATOM 555 O O . ILE A 1 69 ? -4.141 3.994 2.440 1.00 98.31 69 ILE A O 1
ATOM 559 N N . ASN A 1 70 ? -2.551 2.819 1.375 1.00 98.25 70 ASN A N 1
ATOM 560 C CA . ASN A 1 70 ? -2.572 1.745 2.359 1.00 98.25 70 ASN A CA 1
ATOM 561 C C . ASN A 1 70 ? -2.031 2.178 3.726 1.00 98.25 70 ASN A C 1
ATOM 563 O O . ASN A 1 70 ? -2.567 1.754 4.743 1.00 98.25 70 ASN A O 1
ATOM 567 N N . ASP A 1 71 ? -1.012 3.032 3.758 1.00 98.44 71 ASP A N 1
ATOM 568 C CA . ASP A 1 71 ? -0.443 3.552 5.003 1.00 98.44 71 ASP A CA 1
ATOM 569 C C . ASP A 1 71 ? -1.430 4.444 5.747 1.00 98.44 71 ASP A C 1
ATOM 571 O O . ASP A 1 71 ? -1.607 4.283 6.949 1.00 98.44 71 ASP A O 1
ATOM 575 N N . HIS A 1 72 ? -2.171 5.292 5.034 1.00 98.38 72 HIS A N 1
ATOM 576 C CA . HIS A 1 72 ? -3.274 6.037 5.638 1.00 98.38 72 HIS A CA 1
ATOM 577 C C . HIS A 1 72 ? -4.381 5.112 6.161 1.00 98.38 72 HIS A C 1
ATOM 579 O O . HIS A 1 72 ? -4.889 5.325 7.260 1.00 98.38 72 HIS A O 1
ATOM 585 N N . SER A 1 73 ? -4.717 4.050 5.420 1.00 98.56 73 SER A N 1
ATOM 586 C CA . SER A 1 73 ? -5.693 3.046 5.877 1.00 98.56 73 SER A CA 1
ATOM 587 C C . SER A 1 73 ? -5.228 2.360 7.170 1.00 98.56 73 SER A C 1
ATOM 589 O O . SER A 1 73 ? -6.020 2.156 8.088 1.00 98.56 73 SER A O 1
ATOM 591 N N . PHE A 1 74 ? -3.935 2.045 7.258 1.00 98.44 74 PHE 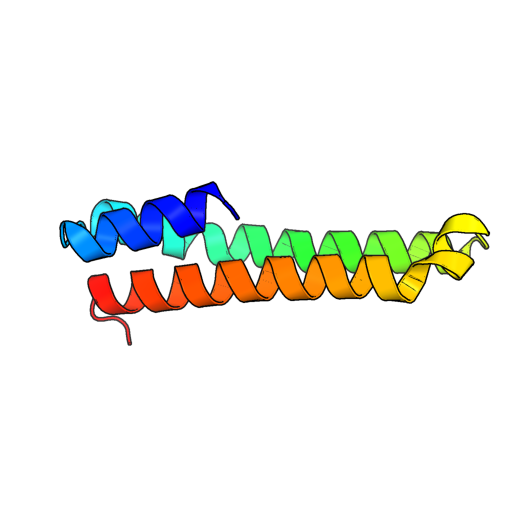A N 1
ATOM 592 C CA . PHE A 1 74 ? -3.299 1.482 8.445 1.00 98.44 74 PHE A CA 1
ATOM 593 C C . PHE A 1 74 ? -3.348 2.444 9.639 1.00 98.44 74 PHE A C 1
ATOM 595 O O . PHE A 1 74 ? -3.781 2.038 10.713 1.00 98.44 74 PHE A O 1
ATOM 602 N N . SER A 1 75 ? -2.989 3.719 9.455 1.00 98.44 75 SER A N 1
ATOM 603 C CA . SER A 1 75 ? -3.045 4.726 10.525 1.00 98.44 75 SER A CA 1
ATOM 604 C C . SER A 1 75 ? -4.462 4.929 11.067 1.00 98.44 75 SER A C 1
ATOM 606 O O . SER A 1 75 ? -4.649 5.010 12.279 1.00 98.44 75 SER A O 1
ATOM 608 N N . ILE A 1 76 ? -5.477 4.950 10.193 1.00 98.38 76 ILE A N 1
ATOM 609 C CA . ILE A 1 76 ? -6.886 5.010 10.616 1.00 98.38 76 ILE A CA 1
ATOM 610 C C . ILE A 1 76 ? -7.235 3.790 11.477 1.00 98.38 76 ILE A C 1
ATOM 612 O O . ILE A 1 76 ? -7.832 3.933 12.541 1.00 98.38 76 ILE A O 1
ATOM 616 N N . ALA A 1 77 ? -6.837 2.588 11.057 1.00 98.44 77 ALA A N 1
ATOM 617 C CA . ALA A 1 77 ? -7.099 1.371 11.817 1.00 98.44 77 ALA A CA 1
ATOM 618 C C . ALA A 1 77 ? -6.370 1.346 13.175 1.00 98.44 77 ALA A C 1
ATOM 620 O O . ALA A 1 77 ? -6.965 0.950 14.179 1.00 98.44 77 ALA A O 1
ATOM 621 N N . GLN A 1 78 ? -5.120 1.820 13.243 1.00 98.25 78 GLN A N 1
ATOM 622 C CA . GLN A 1 78 ? -4.392 1.956 14.510 1.00 98.25 78 GLN A CA 1
ATOM 623 C C . GLN A 1 78 ? -5.129 2.864 15.494 1.00 98.25 78 GLN A C 1
ATOM 625 O O . GLN A 1 78 ? -5.254 2.494 16.665 1.00 98.25 78 GLN A O 1
ATOM 630 N N . ALA A 1 79 ? -5.678 3.984 15.008 1.00 97.88 79 ALA A N 1
ATOM 631 C CA . ALA A 1 79 ? -6.467 4.905 15.817 1.00 97.88 79 ALA A CA 1
ATOM 632 C C . ALA A 1 79 ? -7.687 4.222 16.456 1.00 97.88 79 ALA A C 1
ATOM 634 O O . ALA A 1 79 ? -7.926 4.394 17.647 1.00 97.88 79 ALA A O 1
ATOM 635 N N . VAL A 1 80 ? -8.403 3.375 15.705 1.00 97.88 80 VAL A N 1
ATOM 636 C CA . VAL A 1 80 ? -9.554 2.601 16.220 1.00 97.88 80 VAL A CA 1
ATOM 637 C C . VAL A 1 80 ? -9.138 1.598 17.299 1.00 97.88 80 VAL A C 1
ATOM 639 O O . VAL A 1 80 ? -9.865 1.370 18.264 1.00 97.88 80 VAL A O 1
ATOM 642 N N . THR A 1 81 ? -7.962 0.985 17.157 1.00 96.94 81 THR A N 1
ATOM 643 C CA . THR A 1 81 ? -7.448 0.017 18.143 1.00 96.94 81 THR A CA 1
ATOM 644 C C . THR A 1 81 ? -6.742 0.656 19.343 1.00 96.94 81 THR A C 1
ATOM 646 O O . THR A 1 81 ? -6.319 -0.074 20.236 1.00 96.94 81 THR A O 1
ATOM 649 N N . GLY A 1 82 ? -6.583 1.985 19.372 1.00 91.44 82 GLY A N 1
ATOM 650 C CA . GLY A 1 82 ? -5.846 2.688 20.428 1.00 91.44 82 GLY A CA 1
ATOM 651 C C . GLY A 1 82 ? -4.333 2.430 20.421 1.00 91.44 82 GLY A C 1
ATOM 652 O O . GLY A 1 82 ? -3.696 2.538 21.462 1.00 91.44 82 GLY A O 1
ATOM 653 N N . LYS A 1 83 ? -3.759 2.062 19.267 1.00 81.44 83 LYS A N 1
ATOM 654 C CA . LYS A 1 83 ? -2.327 1.739 19.079 1.00 81.44 83 LYS A CA 1
ATOM 655 C C . LYS A 1 83 ? -1.547 2.868 18.382 1.00 81.44 83 LYS A C 1
ATOM 657 O O . LYS A 1 83 ? -0.620 2.578 17.623 1.00 81.44 83 LYS A O 1
ATOM 662 N N . LEU A 1 84 ? -2.004 4.111 18.547 1.00 65.38 84 LEU A N 1
ATOM 663 C CA . LEU A 1 84 ? -1.359 5.319 18.015 1.00 65.38 84 LEU A CA 1
ATOM 664 C C . LEU A 1 84 ? -0.062 5.635 18.762 1.00 65.38 84 LEU A C 1
ATOM 666 O O . LEU A 1 84 ? -0.061 5.493 20.004 1.00 65.38 84 LEU A O 1
#

InterPro domains:
  IPR026022 PhoU domain [PF01895] (3-80)
  IPR038078 PhoU-like domain superfamily [G3DSA:1.20.58.220] (1-84)

Radius of gyration: 15.85 Å; Cα contacts (8 Å, |Δi|>4): 78; chains: 1; bounding box: 37×16×44 Å

pLDDT: mean 97.37, std 4.05, range [65.38, 98.62]

Sequence (84 aa):
IYNNLRSAIGAFALQDQRMAQKVIDQKEYIDSLEIKLRKSHINRLNIGVELSQKTSGVHLDLINILKRINDHSFSIAQAVTGKL

Organism: NCBI:txid412755